Protein AF-A0A5I0D6G9-F1 (afdb_monomer_lite)

Secondary structure (DSSP, 8-state):
---GGGGGHHHHHHHHHHHT--HHHHHHHHHHHS-B-TTS-B-TT-EEE-TTT--SS-PPEEEEEETTTTB-HHHHHHHHHSTTSHHHHHHHHTT-EEEEE-B-TTSPBPB-TTSPBPEEEEE------------

Organism: NCBI:txid2564899

Structure (mmCIF, N/CA/C/O backbone):
data_AF-A0A5I0D6G9-F1
#
_entry.id   AF-A0A5I0D6G9-F1
#
loop_
_atom_site.group_PDB
_atom_site.id
_atom_site.type_symbol
_atom_site.label_atom_id
_atom_site.label_alt_id
_atom_site.label_comp_id
_atom_site.label_asym_id
_atom_site.label_entity_id
_atom_site.label_seq_id
_atom_site.pdbx_PDB_ins_code
_atom_site.Cartn_x
_atom_site.Cartn_y
_atom_site.Cartn_z
_atom_site.occupancy
_atom_site.B_iso_or_equiv
_atom_site.auth_seq_id
_atom_site.auth_comp_id
_atom_site.auth_asym_id
_atom_site.auth_atom_id
_atom_site.pdbx_PDB_model_num
ATOM 1 N N . MET A 1 1 ? 9.582 -8.091 -28.148 1.00 45.31 1 MET A N 1
ATOM 2 C CA . MET A 1 1 ? 10.004 -8.626 -26.832 1.00 45.31 1 MET A CA 1
ATOM 3 C C . MET A 1 1 ? 9.132 -7.985 -25.765 1.00 45.31 1 MET A C 1
ATOM 5 O O . MET A 1 1 ? 8.865 -6.795 -25.911 1.00 45.31 1 MET A O 1
ATOM 9 N N . PRO A 1 2 ? 8.650 -8.721 -24.750 1.00 62.88 2 PRO A N 1
ATOM 10 C CA . PRO A 1 2 ? 7.930 -8.094 -23.648 1.00 62.88 2 PRO A CA 1
ATOM 11 C C . PRO A 1 2 ? 8.825 -7.065 -22.941 1.00 62.88 2 PRO A C 1
ATOM 13 O O . PRO A 1 2 ? 10.047 -7.217 -22.898 1.00 62.88 2 PRO A O 1
ATOM 16 N N . GLY A 1 3 ? 8.221 -5.984 -22.442 1.00 78.44 3 GLY A N 1
ATOM 17 C CA . GLY A 1 3 ? 8.948 -4.927 -21.735 1.00 78.44 3 GLY A CA 1
ATOM 18 C C . GLY A 1 3 ? 9.606 -5.453 -20.456 1.00 78.44 3 GLY A C 1
ATOM 19 O O . GLY A 1 3 ? 9.122 -6.402 -19.852 1.00 78.44 3 GLY A O 1
ATOM 20 N N . LYS A 1 4 ? 10.698 -4.826 -20.008 1.00 85.69 4 LYS A N 1
ATOM 21 C CA . LYS A 1 4 ? 11.521 -5.331 -18.891 1.00 85.69 4 LYS A CA 1
ATOM 22 C C . LYS A 1 4 ? 10.761 -5.561 -17.574 1.00 85.69 4 LYS A C 1
ATOM 24 O O . LYS A 1 4 ? 11.057 -6.492 -16.839 1.00 85.69 4 LYS A O 1
ATOM 29 N N . ASN A 1 5 ? 9.726 -4.761 -17.320 1.00 92.25 5 ASN A N 1
ATOM 30 C CA . ASN A 1 5 ? 8.882 -4.870 -16.126 1.00 92.25 5 ASN A CA 1
ATOM 31 C C . ASN A 1 5 ? 7.774 -5.942 -16.244 1.00 92.25 5 ASN A C 1
ATOM 33 O O . ASN A 1 5 ? 6.911 -6.016 -15.374 1.00 92.25 5 ASN A O 1
ATOM 37 N N . VAL A 1 6 ? 7.791 -6.790 -17.285 1.00 93.00 6 VAL A N 1
ATOM 38 C CA . VAL A 1 6 ? 6.842 -7.913 -17.453 1.00 93.00 6 VAL A CA 1
ATOM 39 C C . VAL A 1 6 ? 6.889 -8.907 -16.291 1.00 93.00 6 VAL A C 1
ATOM 41 O O . VAL A 1 6 ? 5.911 -9.598 -16.040 1.00 93.00 6 VAL A O 1
ATOM 44 N N . ILE A 1 7 ? 7.992 -8.944 -15.539 1.00 93.50 7 ILE A N 1
ATOM 45 C CA . ILE A 1 7 ? 8.123 -9.763 -14.328 1.00 93.50 7 ILE A CA 1
ATOM 46 C C . ILE A 1 7 ? 7.047 -9.461 -13.273 1.00 93.50 7 ILE A C 1
ATOM 48 O O . ILE A 1 7 ? 6.767 -10.327 -12.459 1.00 93.50 7 ILE A O 1
ATOM 52 N N . TYR A 1 8 ? 6.435 -8.271 -13.312 1.00 94.62 8 TYR A N 1
ATOM 53 C CA . TYR A 1 8 ? 5.358 -7.859 -12.406 1.00 94.62 8 TYR A CA 1
ATOM 54 C C . TYR A 1 8 ? 3.956 -8.092 -12.985 1.00 94.62 8 TYR A C 1
ATOM 56 O O . TYR A 1 8 ? 2.972 -7.589 -12.444 1.00 94.62 8 TYR A O 1
ATOM 64 N N . TRP A 1 9 ? 3.842 -8.781 -14.126 1.00 95.06 9 TRP A N 1
ATOM 65 C CA . TRP A 1 9 ? 2.570 -8.965 -14.825 1.00 95.06 9 TRP A CA 1
ATOM 66 C C . TRP A 1 9 ? 1.503 -9.562 -13.907 1.00 95.06 9 TRP A C 1
ATOM 68 O O . TRP A 1 9 ? 0.417 -9.002 -13.780 1.00 95.06 9 TRP A O 1
ATOM 78 N N . ASN A 1 10 ? 1.827 -10.657 -13.219 1.00 95.88 10 ASN A N 1
ATOM 79 C CA . ASN A 1 10 ? 0.875 -11.358 -12.361 1.00 95.88 10 ASN A CA 1
ATOM 80 C C . ASN A 1 10 ? 0.420 -10.487 -11.184 1.00 95.88 10 ASN A C 1
ATOM 82 O O . ASN A 1 10 ? -0.754 -10.493 -10.823 1.00 95.88 10 ASN A O 1
ATOM 86 N N . GLU A 1 11 ? 1.326 -9.708 -10.603 1.00 94.50 11 GLU A N 1
ATOM 87 C CA . GLU A 1 11 ? 1.039 -8.780 -9.513 1.00 94.50 11 GLU A CA 1
ATOM 88 C C . GLU A 1 11 ? 0.146 -7.629 -9.984 1.00 94.50 11 GLU A C 1
ATOM 90 O O . GLU A 1 11 ? -0.790 -7.257 -9.277 1.00 94.50 11 GLU A O 1
ATOM 95 N N . ILE A 1 12 ? 0.385 -7.097 -11.187 1.00 95.69 12 ILE A N 1
ATOM 96 C CA . ILE A 1 12 ? -0.439 -6.035 -11.779 1.00 95.69 12 ILE A CA 1
ATOM 97 C C . ILE A 1 12 ? -1.848 -6.554 -12.094 1.00 95.69 12 ILE A C 1
ATOM 99 O O . ILE A 1 12 ? -2.821 -5.859 -11.803 1.00 95.69 12 ILE A O 1
ATOM 103 N N . ILE A 1 13 ? -1.977 -7.771 -12.634 1.00 97.06 13 ILE A N 1
ATOM 104 C CA . ILE A 1 13 ? -3.287 -8.394 -12.878 1.00 97.06 13 ILE A CA 1
ATOM 105 C C . ILE A 1 13 ? -4.037 -8.608 -11.560 1.00 97.06 13 ILE A C 1
ATOM 107 O O . ILE A 1 13 ? -5.171 -8.160 -11.433 1.00 97.06 13 ILE A O 1
ATOM 111 N N . ARG A 1 14 ? -3.391 -9.169 -10.532 1.00 94.81 14 ARG A N 1
ATOM 112 C CA . ARG A 1 14 ? -4.016 -9.346 -9.207 1.00 94.81 14 ARG A CA 1
ATOM 113 C C . ARG A 1 14 ? -4.447 -8.021 -8.576 1.00 94.81 14 ARG A C 1
ATOM 115 O O . ARG A 1 14 ? -5.503 -7.942 -7.950 1.00 94.81 14 ARG A O 1
ATOM 122 N N . ALA A 1 15 ? -3.632 -6.974 -8.711 1.00 94.06 15 ALA A N 1
ATOM 123 C CA . ALA A 1 15 ? -3.981 -5.642 -8.228 1.00 94.06 15 ALA A CA 1
ATOM 124 C C . ALA A 1 15 ? -5.180 -5.067 -8.995 1.00 94.06 15 ALA A C 1
ATOM 126 O O . ALA A 1 15 ? -6.058 -4.455 -8.385 1.00 94.06 15 ALA A O 1
ATOM 127 N N . SER A 1 16 ? -5.239 -5.300 -10.307 1.00 96.62 16 SER A N 1
ATOM 128 C CA . SER A 1 16 ? -6.360 -4.909 -11.159 1.00 96.62 16 SER A CA 1
ATOM 129 C C . SER A 1 16 ? -7.656 -5.591 -10.739 1.00 96.62 16 SER A C 1
ATOM 131 O O . SER A 1 16 ? -8.636 -4.904 -10.466 1.00 96.62 16 SER A O 1
ATOM 133 N N . GLU A 1 17 ? -7.638 -6.913 -10.581 1.00 95.69 17 GLU A N 1
ATOM 134 C CA . GLU A 1 17 ? -8.797 -7.705 -10.154 1.00 95.69 17 GLU A CA 1
ATOM 135 C C . GLU A 1 17 ? -9.331 -7.246 -8.794 1.00 95.69 17 GLU A C 1
ATOM 137 O O . GLU A 1 17 ? -10.535 -7.075 -8.623 1.00 95.69 17 GLU A O 1
ATOM 142 N N . ARG A 1 18 ? -8.439 -6.978 -7.832 1.00 94.19 18 ARG A N 1
ATOM 143 C CA . ARG A 1 18 ? -8.827 -6.538 -6.484 1.00 94.19 18 ARG A CA 1
ATOM 144 C C . ARG A 1 18 ? -9.403 -5.125 -6.448 1.00 94.19 18 ARG A C 1
ATOM 146 O O . ARG A 1 18 ? -10.285 -4.845 -5.643 1.00 94.19 18 ARG A O 1
ATOM 153 N N . SER A 1 19 ? -8.854 -4.219 -7.252 1.00 91.88 19 SER A N 1
ATOM 154 C CA . SER A 1 19 ? -9.207 -2.793 -7.210 1.00 91.88 19 SER A CA 1
ATOM 155 C C . SER A 1 19 ? -10.238 -2.379 -8.258 1.00 91.88 19 SER A C 1
ATOM 157 O O . SER A 1 19 ? -10.699 -1.241 -8.221 1.00 91.88 19 SER A O 1
ATOM 159 N N . ALA A 1 20 ? -10.572 -3.268 -9.198 1.00 95.19 20 ALA A N 1
ATOM 160 C CA . ALA A 1 20 ? -11.322 -2.963 -10.416 1.00 95.19 20 ALA A CA 1
ATOM 161 C C . ALA A 1 20 ? -10.698 -1.836 -11.273 1.00 95.19 20 ALA A C 1
ATOM 163 O O . ALA A 1 20 ? -11.369 -1.236 -12.112 1.00 95.19 20 ALA A O 1
ATOM 164 N N . ILE A 1 21 ? -9.405 -1.545 -11.089 1.00 95.88 21 ILE A N 1
ATOM 165 C CA . ILE A 1 21 ? -8.650 -0.590 -11.909 1.00 95.88 21 ILE A CA 1
ATOM 166 C C . ILE A 1 21 ? -8.009 -1.355 -13.058 1.00 95.88 21 ILE A C 1
ATOM 168 O O . ILE A 1 21 ? -7.418 -2.408 -12.839 1.00 95.88 21 ILE A O 1
ATOM 172 N N . ILE A 1 22 ? -8.065 -0.829 -14.281 1.00 97.56 22 ILE A N 1
ATOM 173 C CA . ILE A 1 22 ? -7.455 -1.506 -15.430 1.00 97.56 22 ILE A CA 1
ATOM 174 C C . ILE A 1 22 ? -5.929 -1.692 -15.239 1.00 97.56 22 ILE A C 1
ATOM 176 O O . ILE A 1 22 ? -5.256 -0.778 -14.742 1.00 97.56 22 ILE A O 1
ATOM 180 N N . PRO A 1 23 ? -5.344 -2.833 -15.657 1.00 96.94 23 PRO A N 1
ATOM 181 C CA . PRO A 1 23 ? -3.923 -3.141 -15.442 1.00 96.94 23 PRO A CA 1
ATOM 182 C C . PRO A 1 23 ? -2.967 -2.055 -15.956 1.00 96.94 23 PRO A C 1
ATOM 184 O O . PRO A 1 23 ? -1.947 -1.751 -15.337 1.00 96.94 23 PRO A O 1
ATOM 187 N N . GLN A 1 24 ? -3.313 -1.438 -17.088 1.00 95.38 24 GLN A N 1
ATOM 188 C CA . GLN A 1 24 ? -2.509 -0.419 -17.759 1.00 95.38 24 GLN A CA 1
ATOM 189 C C . GLN A 1 24 ? -2.384 0.849 -16.911 1.00 95.38 24 GLN A C 1
ATOM 191 O O . GLN A 1 24 ? -1.304 1.429 -16.848 1.00 95.38 24 GLN A O 1
ATOM 196 N N . SER A 1 25 ? -3.455 1.259 -16.226 1.00 97.38 25 SER A N 1
ATOM 197 C CA . SER A 1 25 ? -3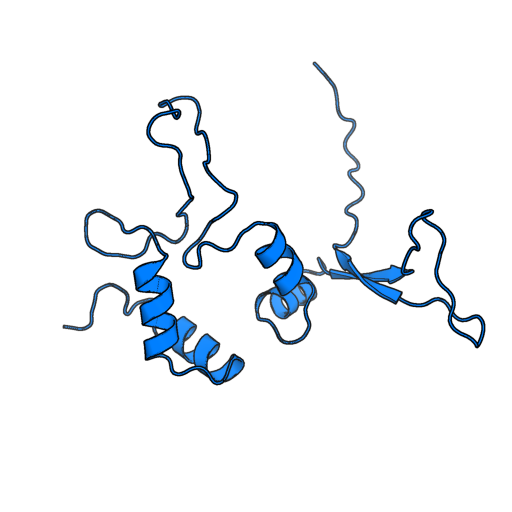.436 2.424 -15.336 1.00 97.38 25 SER A CA 1
ATOM 198 C C . SER A 1 25 ? -2.569 2.170 -14.108 1.00 97.38 25 SER A C 1
ATOM 200 O O . SER A 1 25 ? -1.784 3.036 -13.731 1.00 97.38 25 SER A O 1
ATOM 202 N N . ILE A 1 26 ? -2.640 0.969 -13.528 1.00 95.88 26 ILE A N 1
ATOM 203 C CA . ILE A 1 26 ? -1.771 0.573 -12.409 1.00 95.88 26 ILE A CA 1
ATOM 204 C C . ILE A 1 26 ? -0.304 0.619 -12.844 1.00 95.88 26 ILE A C 1
ATOM 206 O O . ILE A 1 26 ? 0.523 1.253 -12.189 1.00 95.88 26 ILE A O 1
ATOM 210 N N . ALA A 1 27 ? 0.016 0.005 -13.986 1.00 95.31 27 ALA A N 1
ATOM 211 C CA . ALA A 1 27 ? 1.367 0.013 -14.533 1.00 95.31 27 ALA A CA 1
ATOM 212 C C . ALA A 1 27 ? 1.859 1.435 -14.848 1.00 95.31 27 ALA A C 1
ATOM 214 O O . ALA A 1 27 ? 3.026 1.741 -14.607 1.00 95.31 27 ALA A O 1
ATOM 215 N N . ALA A 1 28 ? 0.986 2.309 -15.357 1.00 95.25 28 ALA A N 1
ATOM 216 C CA . ALA A 1 28 ? 1.311 3.699 -15.658 1.00 95.25 28 ALA A CA 1
ATOM 217 C C . ALA A 1 28 ? 1.636 4.503 -14.392 1.00 95.25 28 ALA A C 1
ATOM 219 O O . ALA A 1 28 ? 2.639 5.214 -14.374 1.00 95.25 28 ALA A O 1
ATOM 220 N N . VAL A 1 29 ? 0.848 4.348 -13.323 1.00 95.00 29 VAL A N 1
ATOM 221 C CA . VAL A 1 29 ? 1.119 5.000 -12.031 1.00 95.00 29 VAL A CA 1
ATOM 222 C C . VAL A 1 29 ? 2.442 4.507 -11.453 1.00 95.00 29 VAL A C 1
ATOM 224 O O . VAL A 1 29 ? 3.299 5.322 -11.125 1.00 95.00 29 VAL A O 1
ATOM 227 N N . ILE A 1 30 ? 2.673 3.190 -11.414 1.00 94.75 30 ILE A N 1
ATOM 228 C CA . ILE A 1 30 ? 3.959 2.647 -10.950 1.00 94.75 30 ILE A CA 1
ATOM 229 C C . ILE A 1 30 ? 5.107 3.183 -11.811 1.00 94.75 30 ILE A C 1
ATOM 231 O O . ILE A 1 30 ? 6.160 3.547 -11.297 1.00 94.75 30 ILE A O 1
ATOM 235 N N . HIS A 1 31 ? 4.917 3.274 -13.127 1.00 94.06 31 HIS A N 1
ATOM 236 C CA . HIS A 1 31 ? 5.931 3.824 -14.013 1.00 94.06 31 HIS A CA 1
ATOM 237 C C . HIS A 1 31 ? 6.242 5.295 -13.724 1.00 94.06 31 HIS A C 1
ATOM 239 O O . HIS A 1 31 ? 7.405 5.688 -13.849 1.00 94.06 31 HIS A O 1
ATOM 245 N N . ALA A 1 32 ? 5.238 6.097 -13.380 1.00 93.12 32 ALA A N 1
ATOM 246 C CA . ALA A 1 32 ? 5.405 7.505 -13.045 1.00 93.12 32 ALA A CA 1
ATOM 247 C C . ALA A 1 32 ? 6.101 7.693 -11.687 1.00 93.12 32 ALA A C 1
ATOM 249 O O . ALA A 1 32 ? 7.002 8.523 -11.581 1.00 93.12 32 ALA A O 1
ATOM 250 N N . GLU A 1 33 ? 5.734 6.889 -10.688 1.00 91.69 33 GLU A N 1
ATOM 251 C CA . GLU A 1 33 ? 6.193 7.042 -9.302 1.00 91.69 33 GLU A CA 1
ATOM 252 C C . GLU A 1 33 ? 7.531 6.348 -9.019 1.00 91.69 33 GLU A C 1
ATOM 254 O O . GLU A 1 33 ? 8.405 6.883 -8.331 1.00 91.69 33 GLU A O 1
ATOM 259 N N . ALA A 1 34 ? 7.726 5.134 -9.535 1.00 91.50 34 ALA A N 1
ATOM 260 C CA . ALA A 1 34 ? 8.876 4.325 -9.169 1.00 91.50 34 ALA A CA 1
ATOM 261 C C . ALA A 1 34 ? 10.179 4.903 -9.737 1.00 91.50 34 ALA A C 1
ATOM 263 O O . ALA A 1 34 ? 10.328 5.142 -10.945 1.00 91.50 34 ALA A O 1
ATOM 264 N N . ALA A 1 35 ? 11.193 5.001 -8.872 1.00 91.50 35 ALA A N 1
ATOM 265 C CA . ALA A 1 35 ? 12.559 5.153 -9.353 1.00 91.50 35 ALA A CA 1
ATOM 266 C C . ALA A 1 35 ? 12.952 3.927 -10.191 1.00 91.50 35 ALA A C 1
ATOM 268 O O . ALA A 1 35 ? 12.464 2.815 -9.971 1.00 91.50 35 ALA A O 1
ATOM 269 N N . LYS A 1 36 ? 13.867 4.125 -11.139 1.00 92.69 36 LYS A N 1
ATOM 270 C CA . LYS A 1 36 ? 14.292 3.087 -12.082 1.00 92.69 36 LYS A CA 1
ATOM 271 C C . LYS A 1 36 ? 15.786 2.824 -11.954 1.00 92.69 36 LYS A C 1
ATOM 273 O O . LYS A 1 36 ? 16.562 3.747 -11.700 1.00 92.69 36 LYS A O 1
ATOM 278 N N . TYR A 1 37 ? 16.200 1.574 -12.129 1.00 91.38 37 TYR A N 1
ATOM 279 C CA . TYR A 1 37 ? 17.612 1.240 -12.290 1.00 91.38 37 TYR A CA 1
ATOM 280 C C . TYR A 1 37 ? 18.152 1.785 -13.619 1.00 91.38 37 TYR A C 1
ATOM 282 O O . TYR A 1 37 ? 17.391 2.152 -14.522 1.00 91.38 37 TYR A O 1
ATOM 290 N N . ARG A 1 38 ? 19.486 1.810 -13.753 1.00 83.94 38 ARG A N 1
ATOM 291 C CA . ARG A 1 38 ? 20.174 2.123 -15.014 1.00 83.94 38 ARG A CA 1
ATOM 292 C C . ARG A 1 38 ? 19.884 0.997 -16.014 1.00 83.94 38 ARG A C 1
ATOM 294 O O . ARG A 1 38 ? 20.618 0.024 -16.097 1.00 83.94 38 ARG A O 1
ATOM 301 N N . GLY A 1 39 ? 18.751 1.106 -16.696 1.00 85.38 39 GLY A N 1
ATOM 302 C CA . GLY A 1 39 ? 18.155 0.021 -17.473 1.00 85.38 39 GLY A CA 1
ATOM 303 C C . GLY A 1 39 ? 16.651 0.185 -17.698 1.00 85.38 39 GLY A C 1
ATOM 304 O O . GLY A 1 39 ? 16.143 -0.342 -18.685 1.00 85.38 39 GLY A O 1
ATOM 305 N N . GLY A 1 40 ? 15.960 0.968 -16.863 1.00 89.44 40 GLY A N 1
ATOM 306 C CA . GLY A 1 40 ? 14.519 1.231 -16.980 1.00 89.44 40 GLY A CA 1
ATOM 307 C C . GLY A 1 40 ? 13.635 0.288 -16.157 1.00 89.44 40 GLY A C 1
ATOM 308 O O . GLY A 1 40 ? 12.426 0.507 -16.069 1.00 89.44 40 GLY A O 1
ATOM 309 N N . ASP A 1 41 ? 14.233 -0.717 -15.523 1.00 93.44 41 ASP A N 1
ATOM 310 C CA . ASP A 1 41 ? 13.585 -1.601 -14.556 1.00 93.44 41 ASP A CA 1
ATOM 311 C C . ASP A 1 41 ? 13.157 -0.804 -13.32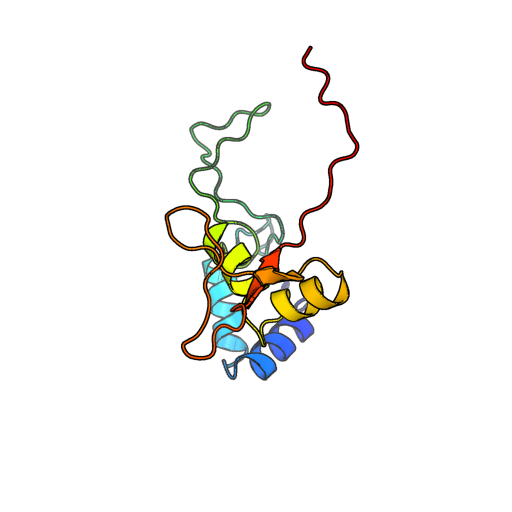6 1.00 93.44 41 ASP A C 1
ATOM 313 O O . ASP A 1 41 ? 13.929 0.010 -12.806 1.00 93.44 41 ASP A O 1
ATOM 317 N N . TRP A 1 42 ? 11.935 -1.022 -12.851 1.00 95.00 42 TRP A N 1
ATOM 318 C CA . TRP A 1 42 ? 11.477 -0.409 -11.610 1.00 95.00 42 TRP A CA 1
ATOM 319 C C . TRP A 1 42 ? 12.329 -0.881 -10.438 1.00 95.00 42 TRP A C 1
ATOM 321 O O . TRP A 1 42 ? 12.727 -2.042 -10.372 1.00 95.00 42 TRP A O 1
ATOM 331 N N . LYS A 1 43 ? 12.607 0.035 -9.510 1.00 93.38 43 LYS A N 1
ATOM 332 C CA . LYS A 1 43 ? 13.359 -0.228 -8.285 1.00 93.38 43 LYS A CA 1
ATOM 333 C C . LYS A 1 43 ? 12.385 -0.418 -7.116 1.00 93.38 43 LYS A C 1
ATOM 335 O O . LYS A 1 43 ? 11.886 0.583 -6.588 1.00 93.38 43 LYS A O 1
ATOM 340 N N . PRO A 1 44 ? 12.154 -1.660 -6.644 1.00 90.56 44 PRO A N 1
ATOM 341 C CA . PRO A 1 44 ? 11.196 -1.919 -5.570 1.00 90.56 44 PRO A CA 1
ATOM 342 C C . PRO A 1 44 ? 11.589 -1.296 -4.237 1.00 90.56 44 PRO A C 1
ATOM 344 O O . PRO A 1 44 ? 10.731 -0.954 -3.439 1.00 90.56 44 PRO A O 1
ATOM 347 N N . THR A 1 45 ? 12.885 -1.091 -4.018 1.00 90.38 45 THR A N 1
ATOM 348 C CA . THR A 1 45 ? 13.450 -0.463 -2.816 1.00 90.38 45 THR A CA 1
ATOM 349 C C . THR A 1 45 ? 13.710 1.033 -3.012 1.00 90.38 45 THR A C 1
ATOM 351 O O . THR A 1 45 ? 14.647 1.600 -2.445 1.00 90.38 45 THR A O 1
ATOM 354 N N . SER A 1 46 ? 12.946 1.685 -3.893 1.00 89.69 46 SER A N 1
ATOM 355 C CA . SER A 1 46 ? 13.083 3.121 -4.130 1.00 89.69 46 SER A CA 1
ATOM 356 C C . SER A 1 46 ? 12.584 3.934 -2.937 1.00 89.69 46 SER A C 1
ATOM 358 O O . SER A 1 46 ? 11.675 3.534 -2.217 1.00 89.69 46 SER A O 1
ATOM 360 N N . VAL A 1 47 ? 13.228 5.073 -2.708 1.00 90.75 47 VAL A N 1
ATOM 361 C CA . VAL A 1 47 ? 13.003 5.956 -1.560 1.00 90.75 47 VAL A CA 1
ATOM 362 C C . VAL A 1 47 ? 13.195 7.396 -2.011 1.00 90.75 47 VAL A C 1
ATOM 364 O O . VAL A 1 47 ? 14.055 7.672 -2.857 1.00 90.75 47 VAL A O 1
ATOM 367 N N . CYS A 1 48 ? 12.440 8.324 -1.428 1.00 90.38 48 CYS A N 1
ATOM 368 C CA . CYS A 1 48 ? 12.547 9.745 -1.743 1.00 90.38 48 CYS A CA 1
ATOM 369 C C . CYS A 1 48 ? 13.789 10.380 -1.087 1.00 90.38 48 CYS A C 1
ATOM 371 O O . CYS A 1 48 ? 13.717 11.066 -0.066 1.00 90.38 48 CYS A O 1
ATOM 373 N N . LYS A 1 49 ? 14.968 10.118 -1.661 1.00 89.94 49 LYS A N 1
ATOM 374 C CA . LYS A 1 49 ? 16.265 10.591 -1.153 1.00 89.94 49 LYS A CA 1
ATOM 375 C C . LYS A 1 49 ? 16.499 12.075 -1.454 1.00 89.94 49 LYS A C 1
ATOM 377 O O . LYS A 1 49 ? 16.359 12.528 -2.594 1.00 89.94 49 LYS A O 1
ATOM 382 N N . ASP A 1 50 ? 16.968 12.826 -0.458 1.00 92.19 50 ASP A N 1
ATOM 383 C CA . ASP A 1 50 ? 17.547 14.150 -0.675 1.00 92.19 50 ASP A CA 1
ATOM 384 C C . ASP A 1 50 ? 18.996 14.022 -1.140 1.00 92.19 50 ASP A C 1
ATOM 386 O O . ASP A 1 50 ? 19.931 13.993 -0.341 1.00 92.19 50 ASP A O 1
ATOM 390 N N . SER A 1 51 ? 19.183 13.935 -2.456 1.00 87.88 51 SER A N 1
ATOM 391 C CA . SER A 1 51 ? 20.510 13.745 -3.052 1.00 87.88 51 SER A CA 1
ATOM 392 C C . SER A 1 51 ? 21.485 14.889 -2.756 1.00 87.88 51 SER A C 1
ATOM 394 O O . SER A 1 51 ? 22.685 14.657 -2.802 1.00 87.88 51 SER A O 1
ATOM 396 N N . LYS A 1 52 ? 21.000 16.099 -2.436 1.00 92.12 52 LYS A N 1
ATOM 397 C CA . LYS A 1 52 ? 21.873 17.240 -2.110 1.00 92.12 52 LYS A CA 1
ATOM 398 C C . LYS A 1 52 ? 22.386 17.186 -0.673 1.00 92.12 52 LYS A C 1
ATOM 400 O O . LYS A 1 52 ? 23.493 17.635 -0.411 1.00 92.12 52 LYS A O 1
ATOM 405 N N . LYS A 1 53 ? 21.572 16.668 0.251 1.00 92.00 53 LYS A N 1
ATOM 406 C CA . LYS A 1 53 ? 21.895 16.600 1.687 1.00 92.00 53 LYS A CA 1
ATOM 407 C C . LYS A 1 53 ? 22.451 15.250 2.129 1.00 92.00 53 LYS A C 1
ATOM 409 O O . LYS A 1 53 ? 22.979 15.140 3.227 1.00 92.00 53 LYS A O 1
ATOM 414 N N . SER A 1 54 ? 22.293 14.219 1.308 1.00 90.81 54 SER A N 1
ATOM 415 C CA . SER A 1 54 ? 22.789 12.883 1.621 1.00 90.81 54 SER A CA 1
ATOM 416 C C . SER A 1 54 ? 24.273 12.738 1.311 1.00 90.81 54 SER A C 1
ATOM 418 O O . SER A 1 54 ? 24.730 13.177 0.257 1.00 90.81 54 SER A O 1
ATOM 420 N N . THR A 1 55 ? 24.990 12.015 2.165 1.00 91.00 55 THR A N 1
ATOM 421 C CA . THR A 1 55 ? 26.378 11.593 1.936 1.00 91.00 55 THR A CA 1
ATOM 422 C C . THR A 1 55 ? 26.440 10.093 1.621 1.00 91.00 55 THR A C 1
ATOM 424 O O . THR A 1 55 ? 25.407 9.451 1.377 1.00 91.00 55 THR A O 1
ATOM 427 N N . LYS A 1 56 ? 27.651 9.522 1.559 1.00 87.31 56 LYS A N 1
ATOM 428 C CA . LYS A 1 56 ? 27.838 8.069 1.418 1.00 87.31 56 LYS A CA 1
ATOM 429 C C . LYS A 1 56 ? 27.514 7.335 2.722 1.00 87.31 56 LYS A C 1
ATOM 431 O O . LYS A 1 56 ? 27.004 6.222 2.676 1.00 87.31 56 LYS A O 1
ATOM 436 N N . GLU A 1 57 ? 27.772 7.975 3.855 1.00 92.12 57 GLU A N 1
ATOM 437 C CA . GLU A 1 57 ? 27.650 7.427 5.207 1.00 92.12 57 GLU A CA 1
ATOM 438 C C . GLU A 1 57 ? 26.258 7.664 5.799 1.00 92.12 57 GLU A C 1
ATOM 440 O O . GLU A 1 57 ? 25.795 6.877 6.619 1.00 92.12 57 GLU A O 1
ATOM 445 N N . ASN A 1 58 ? 25.572 8.733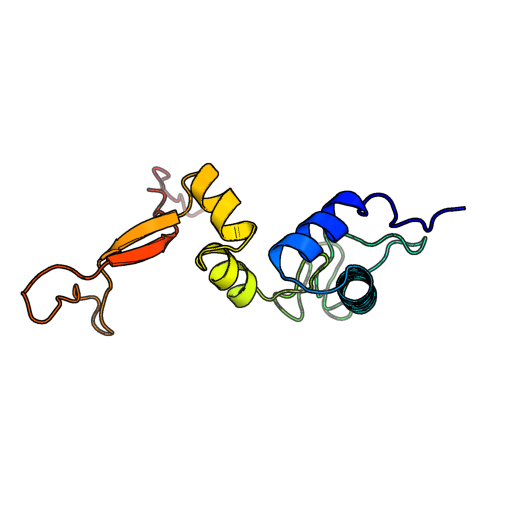 5.378 1.00 89.38 58 ASN A N 1
ATOM 446 C CA . ASN A 1 58 ? 24.259 9.095 5.895 1.00 89.38 58 ASN A CA 1
ATOM 447 C C . ASN A 1 58 ? 23.274 9.436 4.770 1.00 89.38 58 ASN A C 1
ATOM 449 O O . ASN A 1 58 ? 23.516 10.317 3.941 1.00 89.38 58 ASN A O 1
ATOM 453 N N . THR A 1 59 ? 22.126 8.758 4.754 1.00 89.19 59 THR A N 1
ATOM 454 C CA . THR A 1 59 ? 21.057 9.022 3.784 1.00 89.19 59 THR A CA 1
ATOM 455 C C . THR A 1 59 ? 19.993 9.910 4.409 1.00 89.19 59 THR A C 1
ATOM 457 O O . THR A 1 59 ? 19.348 9.535 5.382 1.00 89.19 59 THR A O 1
ATOM 460 N N . VAL A 1 60 ? 19.777 11.076 3.803 1.00 92.19 60 VAL A N 1
ATOM 461 C CA . VAL A 1 60 ? 18.724 12.018 4.185 1.00 92.19 60 VAL A CA 1
ATOM 462 C C . VAL A 1 60 ? 17.548 11.840 3.231 1.00 92.19 60 VAL A C 1
ATOM 464 O O . VAL A 1 60 ? 17.729 11.807 2.013 1.00 92.19 60 VAL A O 1
ATOM 467 N N . TYR A 1 61 ? 16.337 11.738 3.771 1.00 92.38 61 TYR A N 1
ATOM 468 C CA . TYR A 1 61 ? 15.109 11.589 2.990 1.00 92.38 61 TYR A CA 1
ATOM 469 C C . TYR A 1 61 ? 14.354 12.917 2.910 1.00 92.38 61 TYR A C 1
ATOM 471 O O . TYR A 1 61 ? 14.279 13.651 3.894 1.00 92.38 61 TYR A O 1
ATOM 479 N N . LYS A 1 62 ? 13.784 13.229 1.740 1.00 92.62 62 LYS A N 1
ATOM 480 C CA . LYS A 1 62 ? 12.896 14.392 1.558 1.00 92.62 62 LYS A CA 1
ATOM 481 C C . LYS A 1 62 ? 11.496 14.123 2.097 1.00 92.62 62 LYS A C 1
ATOM 483 O O . LYS A 1 62 ? 10.825 15.044 2.547 1.00 92.62 62 LYS A O 1
ATOM 488 N N . SER A 1 63 ? 11.054 12.872 2.021 1.00 92.50 63 SER A N 1
ATOM 489 C CA . SER A 1 63 ? 9.761 12.423 2.523 1.00 92.50 63 SER A CA 1
ATOM 490 C C . SER A 1 63 ? 9.820 10.944 2.899 1.00 92.50 63 SER A C 1
ATOM 492 O O . SER A 1 63 ? 10.812 10.262 2.643 1.00 92.50 63 SER A O 1
ATOM 494 N N . SER A 1 64 ? 8.734 10.443 3.490 1.00 93.00 64 SER A N 1
ATOM 495 C CA . SER A 1 64 ? 8.559 9.017 3.781 1.00 93.00 64 SER A CA 1
ATOM 496 C C . SER A 1 64 ? 8.068 8.197 2.582 1.00 93.00 64 SER A C 1
ATOM 498 O O . SER A 1 64 ? 7.727 7.031 2.752 1.00 93.00 64 SER A O 1
ATOM 500 N N . ALA A 1 65 ? 8.013 8.788 1.384 1.00 93.56 65 ALA A N 1
ATOM 501 C CA . ALA A 1 65 ? 7.616 8.082 0.174 1.00 93.56 65 ALA A CA 1
ATOM 502 C C . ALA A 1 65 ? 8.627 6.975 -0.157 1.00 93.56 65 ALA A C 1
ATOM 504 O O . ALA A 1 65 ? 9.839 7.222 -0.264 1.00 93.56 65 ALA A O 1
ATOM 505 N N . ALA A 1 66 ? 8.122 5.753 -0.301 1.00 93.25 66 ALA A N 1
ATOM 506 C CA . ALA A 1 66 ? 8.942 4.571 -0.513 1.00 93.25 66 ALA A CA 1
ATOM 507 C C . ALA A 1 66 ? 8.237 3.511 -1.365 1.00 93.25 66 ALA A C 1
ATOM 509 O O . ALA A 1 66 ? 7.010 3.465 -1.469 1.00 93.25 66 ALA A O 1
ATOM 510 N N . GLY A 1 67 ? 9.039 2.622 -1.943 1.00 92.25 67 GLY A N 1
ATOM 511 C CA . GLY A 1 67 ? 8.571 1.510 -2.752 1.00 92.25 67 GLY A CA 1
ATOM 512 C C . GLY A 1 67 ?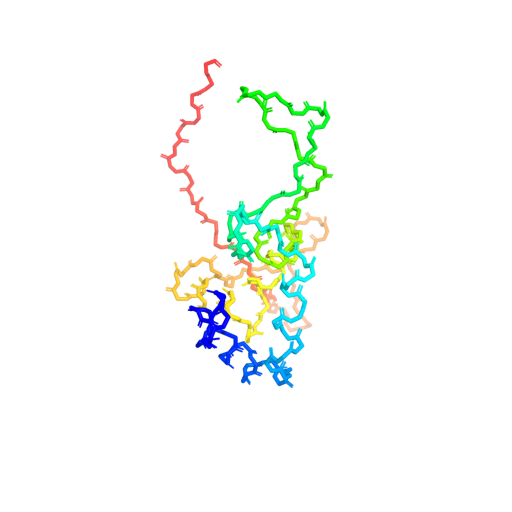 8.150 1.914 -4.163 1.00 92.25 67 GLY A C 1
ATOM 513 O O . GLY A 1 67 ? 8.285 3.061 -4.584 1.00 92.25 67 GLY A O 1
ATOM 514 N N . MET A 1 68 ? 7.602 0.956 -4.909 1.00 92.44 68 MET A N 1
ATOM 515 C CA . MET A 1 68 ? 7.135 1.190 -6.285 1.00 92.44 68 MET A CA 1
ATOM 516 C C . MET A 1 68 ? 5.926 2.131 -6.375 1.00 92.44 68 MET A C 1
ATOM 518 O O . MET A 1 68 ? 5.665 2.680 -7.437 1.00 92.44 68 MET A O 1
ATOM 522 N N . THR A 1 69 ? 5.200 2.319 -5.274 1.00 91.56 69 THR A N 1
ATOM 523 C CA . THR A 1 69 ? 4.019 3.189 -5.195 1.00 91.56 69 THR A CA 1
ATOM 524 C C . THR A 1 69 ? 4.332 4.582 -4.658 1.00 91.56 69 THR A C 1
ATOM 526 O O . THR A 1 69 ? 3.451 5.433 -4.669 1.00 91.56 69 THR A O 1
ATOM 529 N N . GLN A 1 70 ? 5.544 4.797 -4.126 1.00 93.81 70 GLN A N 1
ATOM 530 C CA . GLN A 1 70 ? 5.934 6.023 -3.417 1.00 93.81 70 GLN A CA 1
ATOM 531 C C . GLN A 1 70 ? 4.932 6.458 -2.326 1.00 93.81 70 GLN A C 1
ATOM 533 O O . GLN A 1 70 ? 4.828 7.633 -1.977 1.00 93.81 70 GLN A O 1
ATOM 538 N N . PHE A 1 71 ? 4.221 5.501 -1.724 1.00 94.81 71 PHE A N 1
ATOM 539 C CA . PHE A 1 71 ? 3.327 5.770 -0.602 1.00 94.81 71 PHE A CA 1
ATOM 540 C C . PHE A 1 71 ? 4.100 6.304 0.604 1.00 94.81 71 PHE A C 1
ATOM 542 O O . PHE A 1 71 ? 5.186 5.818 0.928 1.00 94.81 71 PHE A O 1
ATOM 549 N N . LEU A 1 72 ? 3.508 7.290 1.282 1.00 96.00 72 LEU A N 1
ATOM 550 C CA . LEU A 1 72 ? 3.993 7.801 2.562 1.00 96.00 72 LEU A CA 1
ATOM 551 C C . LEU A 1 72 ? 3.763 6.767 3.669 1.00 96.00 72 LEU A C 1
ATOM 553 O O . LEU A 1 72 ? 2.865 5.928 3.570 1.00 96.00 72 LEU A O 1
ATOM 557 N N . ASN A 1 73 ? 4.492 6.890 4.781 1.00 93.56 73 ASN A N 1
ATOM 558 C CA . ASN A 1 73 ? 4.315 6.011 5.946 1.00 93.56 73 ASN A CA 1
ATOM 559 C C . ASN A 1 73 ? 2.853 5.940 6.416 1.00 93.56 73 ASN A C 1
ATOM 561 O O . ASN A 1 73 ? 2.359 4.861 6.729 1.00 93.56 73 ASN A O 1
ATOM 565 N N . GLY A 1 74 ? 2.149 7.078 6.438 1.00 94.12 74 GLY A N 1
ATOM 566 C CA . GLY A 1 74 ? 0.736 7.124 6.823 1.00 94.12 74 GLY A CA 1
ATOM 567 C C . GLY A 1 74 ? -0.165 6.325 5.878 1.00 94.12 74 GLY A C 1
ATOM 568 O O . GLY A 1 74 ? -1.071 5.637 6.341 1.00 94.12 74 GLY A O 1
ATOM 569 N N . THR A 1 75 ? 0.118 6.349 4.573 1.00 95.19 75 THR A N 1
ATOM 570 C CA . THR A 1 75 ? -0.619 5.562 3.576 1.00 95.19 75 THR A CA 1
ATOM 571 C C . THR A 1 75 ? -0.346 4.072 3.752 1.00 95.19 75 THR A C 1
ATOM 573 O O . THR A 1 75 ? -1.294 3.299 3.816 1.00 95.19 75 THR A O 1
ATOM 576 N N . TRP A 1 76 ? 0.918 3.665 3.927 1.00 94.50 76 TRP A N 1
ATOM 577 C CA . TRP A 1 76 ? 1.264 2.269 4.228 1.00 94.50 76 TRP A CA 1
ATOM 578 C C . TRP A 1 76 ? 0.533 1.755 5.471 1.00 94.50 76 TRP A C 1
ATOM 580 O O . TRP A 1 76 ? -0.057 0.677 5.436 1.00 94.50 76 TRP A O 1
ATOM 590 N N . MET A 1 77 ? 0.523 2.538 6.554 1.00 94.50 77 MET A N 1
ATOM 591 C CA . MET A 1 77 ? -0.177 2.171 7.788 1.00 94.50 77 MET A CA 1
ATOM 592 C C . MET A 1 77 ? -1.690 2.076 7.584 1.00 94.50 77 MET A C 1
ATOM 594 O O . MET A 1 77 ? -2.295 1.087 7.986 1.00 94.50 77 MET A O 1
ATOM 598 N N . THR A 1 78 ? -2.286 3.073 6.928 1.00 94.81 78 THR A N 1
ATOM 599 C CA . THR A 1 78 ? -3.733 3.121 6.677 1.00 94.81 78 THR A CA 1
ATOM 600 C C . THR A 1 78 ? -4.180 1.931 5.841 1.00 94.81 78 THR A C 1
ATOM 602 O O . THR A 1 78 ? -5.107 1.227 6.224 1.00 94.81 78 THR A O 1
ATOM 605 N N . GLU A 1 79 ? -3.487 1.654 4.738 1.00 95.06 79 GLU A N 1
ATOM 606 C CA . GLU A 1 79 ? -3.828 0.535 3.862 1.00 95.06 79 GLU A CA 1
ATOM 607 C C . GLU A 1 79 ? -3.611 -0.812 4.565 1.00 95.06 79 GLU A C 1
ATOM 609 O O . GLU A 1 79 ? -4.392 -1.729 4.354 1.00 95.06 79 GLU A O 1
ATOM 614 N N . THR A 1 80 ? -2.639 -0.930 5.476 1.00 95.62 80 THR A N 1
ATOM 615 C CA . THR A 1 80 ? -2.445 -2.150 6.287 1.00 95.62 80 THR A CA 1
ATOM 616 C C . THR A 1 80 ? -3.583 -2.407 7.282 1.00 95.62 80 THR A C 1
ATOM 618 O O . THR A 1 80 ? -3.823 -3.553 7.649 1.00 95.62 80 THR A O 1
ATOM 621 N N . LEU A 1 81 ? -4.294 -1.369 7.726 1.00 95.25 81 LEU A N 1
ATOM 622 C CA . LEU A 1 81 ? -5.414 -1.486 8.671 1.00 95.25 81 LEU A CA 1
ATOM 623 C C . LEU A 1 81 ? -6.789 -1.471 7.989 1.00 95.25 81 LEU A C 1
ATOM 625 O O . LEU A 1 81 ? -7.804 -1.692 8.650 1.00 95.25 81 LEU A O 1
ATOM 629 N N . ARG A 1 82 ? -6.834 -1.214 6.681 1.00 93.38 82 ARG A N 1
ATOM 630 C CA . ARG A 1 82 ? -8.063 -1.124 5.896 1.00 93.38 82 ARG A CA 1
ATOM 631 C C . ARG A 1 82 ? -8.427 -2.484 5.313 1.00 93.38 82 ARG A C 1
ATOM 633 O O . ARG A 1 82 ? -7.696 -3.026 4.491 1.00 93.38 82 ARG A O 1
ATOM 640 N N . ASP A 1 83 ? -9.595 -2.984 5.695 1.00 91.88 83 ASP A N 1
ATOM 641 C CA . ASP A 1 83 ? -10.110 -4.259 5.202 1.00 91.88 83 ASP A CA 1
ATOM 642 C C . ASP A 1 83 ? -10.220 -4.303 3.664 1.00 91.88 83 ASP A C 1
ATOM 644 O O . ASP A 1 83 ? -10.463 -3.291 2.998 1.00 91.88 83 ASP A O 1
ATOM 648 N N . GLY A 1 84 ? -9.997 -5.490 3.100 1.00 90.31 84 GLY A N 1
ATOM 649 C CA . GLY A 1 84 ? -10.007 -5.753 1.657 1.00 90.31 84 GLY A CA 1
ATOM 650 C C . GLY A 1 84 ? -8.718 -5.404 0.898 1.00 90.31 84 GLY A C 1
ATOM 651 O O . GLY A 1 84 ? -8.541 -5.852 -0.241 1.00 90.31 84 GLY A O 1
ATOM 652 N N . THR A 1 85 ? -7.781 -4.661 1.493 1.00 93.25 85 THR A N 1
ATOM 653 C CA . THR A 1 85 ? -6.494 -4.370 0.840 1.00 93.25 85 THR A CA 1
ATOM 654 C C . THR A 1 85 ? -5.560 -5.582 0.893 1.00 93.25 85 THR A C 1
ATOM 656 O O . THR A 1 85 ? -5.652 -6.442 1.770 1.00 93.25 85 THR A O 1
ATOM 659 N N . TYR A 1 86 ? -4.594 -5.630 -0.030 1.00 93.44 86 TYR A N 1
ATOM 660 C CA . TYR A 1 86 ? -3.553 -6.661 0.003 1.00 93.44 86 TYR A CA 1
ATOM 661 C C . TYR A 1 86 ? -2.706 -6.593 1.285 1.00 93.44 86 TYR A C 1
ATOM 663 O O . TYR A 1 86 ? -2.308 -7.620 1.830 1.00 93.44 86 TYR A O 1
ATOM 671 N N . LEU A 1 87 ? -2.436 -5.382 1.787 1.00 94.38 87 LEU A N 1
ATOM 672 C CA . LEU A 1 87 ? -1.632 -5.200 2.995 1.00 94.38 87 LEU A CA 1
ATOM 673 C C . LEU A 1 87 ? -2.361 -5.683 4.241 1.00 94.38 87 LEU A C 1
ATOM 675 O O . LEU A 1 87 ? -1.740 -6.330 5.078 1.00 94.38 87 LEU A O 1
ATOM 679 N N . TYR A 1 88 ? -3.661 -5.420 4.344 1.00 94.62 88 TYR A N 1
ATOM 680 C CA . TYR A 1 88 ? -4.471 -5.919 5.445 1.00 94.62 88 TYR A CA 1
ATOM 681 C C . TYR A 1 88 ? -4.556 -7.445 5.445 1.00 94.62 88 TYR A C 1
ATOM 683 O O . TYR A 1 88 ? -4.374 -8.061 6.495 1.00 94.62 88 TYR A O 1
ATOM 691 N N . GLU A 1 89 ? -4.748 -8.063 4.276 1.00 94.69 89 GLU A N 1
ATOM 692 C CA . GLU A 1 89 ? -4.743 -9.523 4.123 1.00 94.69 89 GLU A CA 1
ATOM 693 C C . GLU A 1 89 ? -3.424 -10.118 4.637 1.00 94.69 89 GLU A C 1
ATOM 695 O O . GLU A 1 89 ? -3.428 -10.948 5.547 1.00 94.69 89 GLU A O 1
ATOM 700 N N . LYS A 1 90 ? -2.279 -9.620 4.151 1.00 95.56 90 LYS A N 1
ATOM 701 C CA . LYS A 1 90 ? -0.961 -10.120 4.573 1.00 95.56 90 LYS A CA 1
ATOM 702 C C . LYS A 1 90 ? -0.631 -9.820 6.025 1.00 95.56 90 LYS A C 1
ATOM 704 O O . LYS A 1 90 ? -0.069 -10.672 6.708 1.00 95.56 90 LYS A O 1
ATOM 709 N N . ALA A 1 91 ? -0.993 -8.648 6.527 1.00 95.19 91 ALA A N 1
ATOM 710 C CA . ALA A 1 91 ? -0.765 -8.311 7.923 1.00 95.19 91 ALA A CA 1
ATOM 711 C C . ALA A 1 91 ? -1.653 -9.137 8.865 1.00 95.19 91 ALA A C 1
ATOM 713 O O . ALA A 1 91 ? -1.210 -9.501 9.954 1.00 95.19 91 ALA A O 1
ATOM 714 N N . THR A 1 92 ? -2.866 -9.495 8.442 1.00 93.50 92 THR A N 1
ATOM 715 C CA . THR A 1 92 ? -3.743 -10.412 9.181 1.00 93.50 92 THR A CA 1
ATOM 716 C C . THR A 1 92 ? -3.189 -11.836 9.162 1.00 93.50 92 THR A C 1
ATOM 718 O O . THR A 1 92 ? -3.060 -12.434 10.228 1.00 93.50 92 THR A O 1
ATOM 721 N N . GLU A 1 93 ? -2.774 -12.355 7.998 1.00 94.56 93 GLU A N 1
ATOM 722 C CA . GLU A 1 93 ? -2.104 -13.665 7.871 1.00 94.56 93 GLU A CA 1
ATOM 723 C C . GLU A 1 93 ? -0.865 -13.767 8.776 1.00 94.56 93 GLU A C 1
ATOM 725 O O . GLU A 1 93 ? -0.611 -14.804 9.385 1.00 94.56 93 GLU A O 1
ATOM 730 N N . GLN A 1 94 ? -0.107 -12.676 8.906 1.00 94.12 94 GLN A N 1
ATOM 731 C CA . GLN A 1 94 ? 1.086 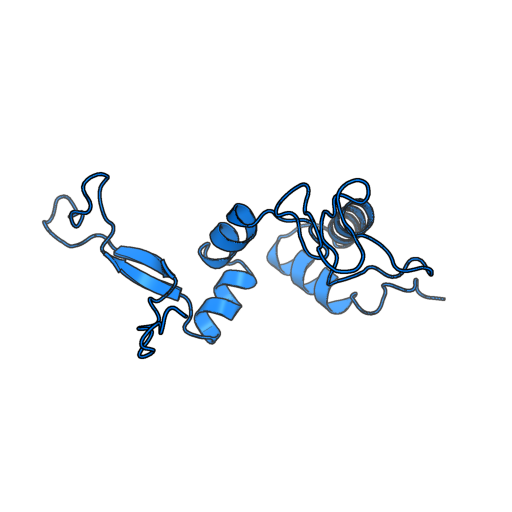-12.597 9.755 1.00 94.12 94 GLN A CA 1
ATOM 732 C C . GLN A 1 94 ? 0.778 -12.290 11.232 1.00 94.12 94 GLN A C 1
ATOM 734 O O . GLN A 1 94 ? 1.696 -12.199 12.049 1.00 94.12 94 GLN A O 1
ATOM 739 N N . GLY A 1 95 ? -0.491 -12.099 11.605 1.00 92.50 95 GLY A N 1
ATOM 740 C CA . GLY A 1 95 ? -0.898 -11.771 12.974 1.00 92.50 95 GLY A CA 1
ATOM 741 C C . GLY A 1 95 ? -0.415 -10.401 13.471 1.00 92.50 95 GLY A C 1
ATOM 742 O O . GLY A 1 95 ? -0.261 -10.207 14.684 1.00 92.50 95 GLY A O 1
ATOM 743 N N . LEU A 1 96 ? -0.157 -9.466 12.551 1.00 92.12 96 LEU A N 1
ATOM 744 C CA . LEU A 1 96 ? 0.282 -8.092 12.816 1.00 92.12 96 LEU A CA 1
ATOM 745 C C . LEU A 1 96 ? -0.879 -7.143 13.122 1.00 92.12 96 LEU A C 1
ATOM 747 O O . LEU A 1 96 ? -0.654 -6.109 13.746 1.00 92.12 96 LEU A O 1
ATOM 751 N N . VAL A 1 97 ? -2.103 -7.477 12.711 1.00 92.62 97 VAL A N 1
ATOM 752 C CA . VAL A 1 97 ? -3.318 -6.700 13.004 1.00 92.62 97 VAL A CA 1
ATOM 753 C C . VAL A 1 97 ? -4.146 -7.434 14.054 1.00 92.62 97 VAL A C 1
ATOM 755 O O . VAL A 1 97 ? -4.255 -8.659 14.032 1.00 92.62 97 VAL A O 1
ATOM 758 N N . ALA A 1 98 ? -4.717 -6.691 14.996 1.00 90.88 98 ALA A N 1
ATOM 759 C CA . ALA A 1 98 ? -5.592 -7.215 16.036 1.00 90.88 98 ALA A CA 1
ATOM 760 C C . ALA A 1 98 ? -6.728 -6.232 16.335 1.00 90.88 98 ALA A C 1
ATOM 762 O O . ALA A 1 98 ? -6.593 -5.027 16.117 1.00 90.88 98 ALA A O 1
ATOM 763 N N . ASP A 1 99 ? -7.824 -6.751 16.882 1.00 90.69 99 ASP A N 1
ATOM 764 C CA . ASP A 1 99 ? -8.863 -5.915 17.475 1.00 90.69 99 ASP A CA 1
ATOM 765 C C . ASP A 1 99 ? -8.366 -5.349 18.805 1.00 90.69 99 ASP A C 1
ATOM 767 O O . ASP A 1 99 ? -7.881 -6.080 19.676 1.00 90.69 99 ASP A O 1
ATOM 771 N N . LYS A 1 100 ? -8.468 -4.032 18.955 1.00 89.75 100 LYS A N 1
ATOM 772 C CA . LYS A 1 100 ? -8.139 -3.321 20.189 1.00 89.75 100 LYS A CA 1
ATOM 773 C C . LYS A 1 100 ? -9.287 -2.408 20.600 1.00 89.75 100 LYS A C 1
ATOM 775 O O . LYS A 1 100 ? -9.958 -1.876 19.722 1.00 89.75 100 LYS A O 1
ATOM 780 N N . PRO A 1 101 ? -9.476 -2.163 21.907 1.00 91.62 101 PRO A N 1
ATOM 781 C CA . PRO A 1 101 ? -10.418 -1.155 22.368 1.00 91.62 101 PRO A CA 1
ATOM 782 C C . PRO A 1 101 ? -10.097 0.211 21.759 1.00 91.62 101 PRO A C 1
ATOM 784 O O . PRO A 1 101 ? -8.962 0.683 21.856 1.00 91.62 101 PRO A O 1
ATOM 787 N N . LEU A 1 102 ? -11.103 0.847 21.166 1.00 90.06 102 LEU A N 1
ATOM 788 C CA . LEU A 1 102 ? -11.018 2.211 20.670 1.00 90.06 102 LEU A CA 1
ATOM 789 C C . LEU A 1 102 ? -10.803 3.154 21.854 1.00 90.06 102 LEU A C 1
ATOM 791 O O . LEU A 1 102 ? -11.540 3.097 22.843 1.00 90.06 102 LEU A O 1
ATOM 795 N N . LEU A 1 103 ? -9.814 4.036 21.742 1.00 91.38 103 LEU A N 1
ATOM 796 C CA . LEU A 1 103 ? -9.506 5.029 22.765 1.00 91.38 103 LEU A CA 1
ATOM 797 C C . LEU A 1 103 ? -9.976 6.417 22.325 1.00 91.38 103 LEU A C 1
ATOM 799 O O . LEU A 1 103 ? -9.829 6.808 21.168 1.00 91.38 103 LEU A O 1
ATOM 803 N N . ASN A 1 104 ? -10.530 7.189 23.257 1.00 91.19 104 ASN A N 1
ATOM 804 C CA . ASN A 1 104 ? -10.846 8.595 23.026 1.00 91.19 104 ASN A CA 1
ATOM 805 C C . ASN A 1 104 ? -9.572 9.468 23.089 1.00 91.19 104 ASN A C 1
ATOM 807 O O . ASN A 1 104 ? -8.477 8.997 23.394 1.00 91.19 104 ASN A O 1
ATOM 811 N N . LYS A 1 105 ? -9.710 10.783 22.866 1.00 89.81 105 LYS A N 1
ATOM 812 C CA . LYS A 1 105 ? -8.584 11.741 22.928 1.00 89.81 105 LYS A CA 1
ATOM 813 C C . LYS A 1 105 ? -7.865 11.796 24.289 1.00 89.81 105 LYS A C 1
ATOM 815 O O . LYS A 1 105 ? -6.759 12.317 24.355 1.00 89.81 105 LYS A O 1
ATOM 820 N N . LYS A 1 106 ? -8.490 11.298 25.360 1.00 90.56 106 LYS A N 1
ATOM 821 C CA . LYS A 1 106 ? -7.927 11.210 26.716 1.00 90.56 106 LYS A CA 1
ATOM 822 C C . LYS A 1 106 ? -7.294 9.841 27.009 1.00 90.56 106 LYS A C 1
ATOM 824 O O . LYS A 1 106 ? -6.762 9.650 28.095 1.00 90.56 106 LYS A O 1
ATOM 829 N N . GLY A 1 107 ? -7.338 8.901 26.061 1.00 87.88 107 GLY A N 1
ATOM 830 C CA . GLY A 1 107 ? -6.829 7.540 26.230 1.00 87.88 107 GLY A CA 1
ATOM 831 C C . GLY A 1 107 ? -7.798 6.582 26.929 1.00 87.88 107 GLY A C 1
ATOM 832 O O . GLY A 1 107 ? -7.386 5.502 27.340 1.00 87.88 107 GLY A O 1
ATOM 833 N N . GLU A 1 108 ? -9.072 6.947 27.079 1.00 91.38 108 GLU A N 1
ATOM 834 C CA . GLU A 1 108 ? -10.080 6.116 27.747 1.00 91.38 108 GLU A CA 1
ATOM 835 C C . GLU A 1 108 ? -10.841 5.255 26.732 1.00 91.38 108 GLU A C 1
ATOM 837 O O . GLU A 1 108 ? -11.112 5.694 25.612 1.00 91.38 108 GLU A O 1
ATOM 842 N N . VAL A 1 109 ? -11.233 4.047 27.143 1.00 93.56 109 VAL A N 1
ATOM 843 C CA . VAL A 1 109 ? -11.974 3.105 26.294 1.00 93.56 109 VAL A CA 1
ATOM 844 C C . VAL A 1 109 ? -13.354 3.654 25.935 1.00 93.56 109 VAL A C 1
ATOM 846 O O . VAL A 1 109 ? -14.157 3.993 26.807 1.00 93.56 109 VAL A O 1
ATOM 849 N N . VAL A 1 110 ? -13.653 3.680 24.640 1.00 93.38 110 VAL A N 1
ATOM 850 C CA . VAL A 1 110 ? -14.948 4.094 24.106 1.00 93.38 110 VAL A CA 1
ATOM 851 C C . VAL A 1 110 ? -15.957 2.957 24.249 1.00 93.38 110 VAL A C 1
ATOM 853 O O . VAL A 1 110 ? -15.698 1.815 23.867 1.00 93.38 110 VAL A O 1
ATOM 856 N N . LYS A 1 111 ? -17.140 3.289 24.773 1.00 94.62 111 LYS A N 1
ATOM 857 C CA . LYS A 1 111 ? -18.289 2.383 24.852 1.00 94.62 111 LYS A CA 1
ATOM 858 C C . LYS A 1 111 ? -19.427 2.870 23.960 1.00 94.62 111 LYS A C 1
ATOM 860 O O . LYS A 1 111 ? -19.620 4.075 23.803 1.00 94.62 111 LYS A O 1
ATOM 865 N N . ASN A 1 112 ? -20.182 1.944 23.376 1.00 92.62 112 ASN A N 1
ATOM 866 C CA . ASN A 1 112 ? -21.378 2.269 22.600 1.00 92.62 112 ASN A CA 1
ATOM 867 C C . ASN A 1 112 ? -22.562 2.638 23.524 1.00 92.62 112 ASN A C 1
ATOM 869 O O . ASN A 1 112 ? -22.471 2.552 24.749 1.00 92.62 112 ASN A O 1
ATOM 873 N N . LYS A 1 113 ? -23.711 3.014 22.943 1.00 91.94 113 LYS A N 1
ATOM 874 C CA . LYS A 1 113 ? -24.932 3.362 23.704 1.00 91.94 113 LYS A CA 1
ATOM 875 C C . LYS A 1 113 ? -25.462 2.223 24.596 1.00 91.94 113 LYS A C 1
ATOM 877 O O . LYS A 1 113 ? -26.251 2.489 25.492 1.00 91.94 113 LYS A O 1
ATOM 882 N N . LYS A 1 114 ? -25.044 0.977 24.348 1.00 90.94 114 LYS A N 1
ATOM 883 C CA . LYS A 1 114 ? -25.399 -0.220 25.126 1.00 90.94 114 LYS A CA 1
ATOM 884 C C . LYS A 1 114 ? -24.376 -0.542 26.228 1.00 90.94 114 LYS A C 1
ATOM 886 O O . LYS A 1 114 ? -24.557 -1.508 26.956 1.00 90.94 114 LYS A O 1
ATOM 891 N N . GLY A 1 115 ? -23.309 0.250 26.359 1.00 89.75 115 GLY A N 1
ATOM 892 C CA . GLY A 1 115 ? -22.244 0.042 27.344 1.00 89.75 115 GLY A CA 1
ATOM 893 C C . GLY A 1 115 ? -21.156 -0.954 26.923 1.00 89.75 115 GLY A C 1
ATOM 894 O O . GLY A 1 115 ? -20.259 -1.233 27.721 1.00 89.75 115 GLY A O 1
ATOM 895 N N . GLU A 1 116 ? -21.188 -1.462 25.691 1.00 92.06 116 GLU A N 1
ATOM 896 C CA . GLU A 1 116 ? -20.199 -2.411 25.164 1.00 92.06 116 GLU A CA 1
ATOM 897 C C . GLU A 1 116 ? -18.954 -1.675 24.659 1.00 92.06 116 GLU A C 1
ATOM 899 O O . GLU A 1 116 ? -19.059 -0.578 24.106 1.00 92.06 116 GLU A O 1
ATOM 904 N N . VAL A 1 117 ? -17.777 -2.286 24.818 1.00 92.38 117 VAL A N 1
ATOM 905 C CA . VAL A 1 117 ? -16.508 -1.736 24.318 1.00 92.38 117 VAL A CA 1
ATOM 906 C C . VAL A 1 117 ? -16.512 -1.715 22.792 1.00 92.38 117 VAL A C 1
ATOM 908 O O . VAL A 1 117 ? -16.742 -2.737 22.149 1.00 92.38 117 VAL A O 1
ATOM 911 N N . VAL A 1 118 ? -16.226 -0.550 22.216 1.00 92.69 118 VAL A N 1
ATOM 912 C CA . VAL A 1 118 ? -16.005 -0.409 20.776 1.00 92.69 118 VAL A CA 1
ATOM 913 C C . VAL A 1 118 ? -14.572 -0.827 20.476 1.00 92.69 118 VAL A C 1
ATOM 915 O O . VAL A 1 118 ? -13.648 -0.310 21.097 1.00 92.69 118 VAL A O 1
ATOM 918 N N . ASN A 1 119 ? -14.386 -1.742 19.526 1.00 91.50 119 ASN A N 1
ATOM 919 C CA . ASN A 1 119 ? -13.064 -2.150 19.060 1.00 91.50 119 ASN A CA 1
ATOM 920 C C . ASN A 1 119 ? -12.748 -1.538 17.691 1.00 91.50 119 ASN A C 1
ATOM 922 O O . ASN A 1 119 ? -13.644 -1.299 16.883 1.00 91.50 119 ASN A O 1
ATOM 926 N N . GLU A 1 120 ? -11.464 -1.333 17.430 1.00 90.44 120 GLU A N 1
ATOM 927 C CA . GLU A 1 120 ? -10.905 -0.963 16.135 1.00 90.44 120 GLU A CA 1
ATOM 928 C C . GLU A 1 120 ? -9.795 -1.939 15.726 1.00 90.44 120 GLU A C 1
ATOM 930 O O . GLU A 1 120 ? -9.124 -2.540 16.574 1.00 90.44 120 GLU A O 1
ATOM 935 N N . LYS A 1 121 ? -9.573 -2.072 14.414 1.00 90.44 121 LYS A N 1
ATOM 936 C CA . LYS A 1 121 ? -8.397 -2.767 13.887 1.00 90.44 121 LYS A CA 1
ATOM 937 C C . LYS A 1 121 ? -7.176 -1.890 14.090 1.00 90.44 121 LYS A C 1
ATOM 939 O O . LYS A 1 121 ? -7.139 -0.744 13.652 1.00 90.44 121 LYS A O 1
ATOM 944 N N . ASN A 1 122 ? -6.160 -2.441 14.737 1.00 91.88 122 ASN A N 1
ATOM 945 C CA . ASN A 1 122 ? -4.923 -1.725 14.995 1.00 91.88 122 ASN A CA 1
ATOM 946 C C . ASN A 1 122 ? -3.738 -2.700 14.987 1.00 91.88 122 ASN A C 1
ATOM 948 O O . ASN A 1 122 ? -3.902 -3.918 15.099 1.00 91.88 122 ASN A O 1
ATOM 952 N N . PHE A 1 123 ? -2.522 -2.175 14.867 1.00 90.25 123 PHE A N 1
ATOM 953 C CA . PHE A 1 123 ? -1.315 -2.988 14.916 1.00 90.25 123 PHE A CA 1
ATOM 954 C C . PHE A 1 123 ? -1.194 -3.675 16.268 1.00 90.25 123 PHE A C 1
ATOM 956 O O . PHE A 1 123 ? -1.356 -3.056 17.326 1.00 90.25 123 PHE A O 1
ATOM 963 N N . ARG A 1 124 ? -0.874 -4.964 16.257 1.00 87.00 124 ARG A N 1
ATOM 964 C CA . ARG A 1 124 ? -0.601 -5.741 17.459 1.00 87.00 124 ARG A CA 1
ATOM 965 C C . ARG A 1 124 ? 0.593 -5.127 18.186 1.00 87.00 124 ARG A C 1
ATOM 967 O O . ARG A 1 124 ? 1.629 -4.850 17.593 1.00 87.00 124 ARG A O 1
ATOM 974 N N . SER A 1 125 ? 0.446 -4.907 19.493 1.00 74.69 125 SER A N 1
ATOM 975 C CA . SER A 1 125 ? 1.591 -4.494 20.308 1.00 74.69 125 SER A CA 1
ATOM 976 C C . SER A 1 125 ? 2.509 -5.700 20.482 1.00 74.69 125 SER A C 1
ATOM 978 O O . SER A 1 125 ? 2.113 -6.689 21.104 1.00 74.69 125 SER A O 1
ATOM 980 N N . LEU A 1 126 ? 3.711 -5.641 19.913 1.00 59.28 126 LEU A N 1
ATOM 981 C CA . LEU A 1 126 ? 4.779 -6.566 20.265 1.00 59.28 126 LEU A CA 1
ATOM 982 C C . LEU A 1 126 ? 5.320 -6.106 21.619 1.00 59.28 126 LEU A C 1
ATOM 984 O O . LEU A 1 126 ? 5.874 -5.014 21.731 1.00 59.28 126 LEU A O 1
ATOM 988 N N . LYS A 1 127 ? 5.137 -6.913 22.669 1.00 51.75 127 LYS A N 1
ATOM 989 C CA . LYS A 1 127 ? 5.840 -6.676 23.932 1.00 51.75 127 LYS A CA 1
ATOM 990 C C . LYS A 1 127 ? 7.330 -6.841 23.648 1.00 51.75 127 LYS A C 1
ATOM 992 O O . LYS A 1 127 ? 7.795 -7.962 23.468 1.00 51.75 127 LYS A O 1
ATOM 997 N N . THR A 1 128 ? 8.077 -5.747 23.592 1.00 46.91 128 THR A N 1
ATOM 998 C CA . THR A 1 128 ? 9.536 -5.800 23.525 1.00 46.91 128 THR A CA 1
ATOM 999 C C . THR A 1 128 ? 10.045 -6.294 24.878 1.00 46.91 128 THR A C 1
ATOM 1001 O O . THR A 1 128 ? 10.212 -5.519 25.815 1.00 46.91 128 THR A O 1
ATOM 1004 N N . THR A 1 129 ? 10.298 -7.593 25.019 1.00 43.41 129 THR A N 1
ATOM 1005 C CA . THR A 1 129 ? 11.052 -8.181 26.143 1.00 43.41 129 THR A CA 1
ATOM 1006 C C . THR A 1 129 ? 12.557 -7.907 26.001 1.00 43.41 129 THR A C 1
ATOM 1008 O O . THR A 1 129 ? 13.392 -8.779 26.205 1.00 43.41 129 THR A O 1
ATOM 1011 N N . GLY A 1 130 ? 12.924 -6.678 25.634 1.00 43.28 130 GLY A N 1
ATOM 1012 C CA . GLY A 1 130 ? 14.307 -6.244 25.472 1.00 43.28 130 GLY A CA 1
ATOM 1013 C C . GLY A 1 130 ? 14.567 -5.015 26.327 1.00 43.28 130 GLY A C 1
ATOM 1014 O O . GLY A 1 130 ? 14.060 -3.937 26.023 1.00 43.28 130 GLY A O 1
ATOM 1015 N N . LYS A 1 131 ? 15.357 -5.172 27.396 1.00 44.81 131 LYS A N 1
ATOM 1016 C CA . LYS A 1 131 ? 15.970 -4.047 28.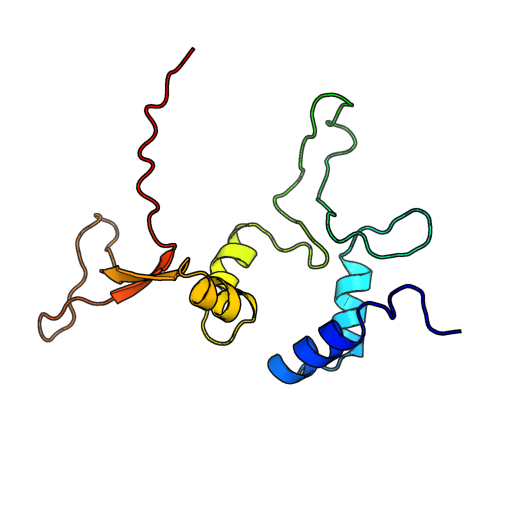113 1.00 44.81 131 LYS A CA 1
ATOM 1017 C C . LYS A 1 131 ? 16.716 -3.193 27.089 1.00 44.81 131 LYS A C 1
ATOM 1019 O O . LYS A 1 131 ? 17.707 -3.641 26.521 1.00 44.81 131 LYS A O 1
ATOM 1024 N N . ILE A 1 132 ? 16.251 -1.968 26.872 1.00 41.88 132 ILE A N 1
ATOM 1025 C CA . ILE A 1 132 ? 17.024 -0.953 26.162 1.00 41.88 132 ILE A CA 1
ATOM 1026 C C . ILE A 1 132 ? 18.171 -0.567 27.100 1.00 41.88 132 ILE A C 1
ATOM 1028 O O . ILE A 1 132 ? 17.993 0.231 28.019 1.00 41.88 132 ILE A O 1
ATOM 1032 N N . SER A 1 133 ? 19.334 -1.188 26.913 1.00 39.75 133 SER A N 1
ATOM 1033 C CA . SER A 1 133 ? 20.597 -0.640 27.401 1.00 39.75 133 SER A CA 1
ATOM 1034 C C . SER A 1 133 ? 20.870 0.611 26.570 1.00 39.75 133 SER A C 1
ATOM 1036 O O . SER A 1 133 ? 21.043 0.540 25.355 1.00 39.75 133 SER A O 1
ATOM 1038 N N . ARG A 1 134 ? 20.805 1.772 27.224 1.00 40.53 134 ARG A N 1
ATOM 1039 C CA . ARG A 1 134 ? 21.414 2.993 26.703 1.00 40.53 134 ARG A CA 1
ATOM 1040 C C . ARG A 1 134 ? 22.906 2.876 27.004 1.00 40.53 134 ARG A C 1
ATOM 1042 O O . ARG A 1 134 ? 23.252 2.788 28.182 1.00 40.53 134 ARG A O 1
ATOM 1049 N N . ASN A 1 135 ? 23.726 2.807 25.960 1.00 41.84 135 ASN A N 1
ATOM 1050 C CA . ASN A 1 135 ? 25.122 3.233 26.044 1.00 41.84 135 ASN A CA 1
ATOM 1051 C C . ASN A 1 135 ? 25.176 4.751 25.886 1.00 41.84 135 ASN A C 1
ATOM 1053 O O . ASN A 1 135 ? 24.338 5.273 25.112 1.00 41.84 135 ASN A O 1
#

Foldseek 3Di:
DDDPQCVCVVVLVVVCVLVVNDSVVVVVQLLVQFDADPRSHGDQFDAQWPPVPADPVGTDHPFQQGGSNRDGPVRLQVLCQDPSHPNVVVCVVVVQKDWDFDADPVRDGDADPVRHTDTGIHTDDDPPPDDPDDD

pLDDT: mean 88.34, std 13.5, range [39.75, 97.56]

Sequence (135 aa):
MPGKNVIYWNEIIRASERSAIIPQSIAAVIHAEAAKYRGGDWKPTSVCKDSKKSTKENTVYKSSAAGMTQFLNGTWMTETLRDGTYLYEKATEQGLVADKPLLNKKGEVVKNKKGEVVNEKNFRSLKTTGKISRN

Radius of gyration: 19.98 Å; chains: 1; bounding box: 53×31×55 Å